Protein AF-A0A7S2I0Q7-F1 (afdb_monomer_lite)

Secondary structure (DSSP, 8-state):
-HHHHHHHGGG-S--EEEEE-B-TT-TTBHHHHHTT-SPBPTTSPPPPTT-PPTT-EEEEPP-SS---EEEE-B-S-SBTTSGGGSPPTTS---TTSEEEEE----

Foldseek 3Di:
DQVVCQVCVVVDPAAEAEWAEAAQLFQLAQVNVQVVVFAADPPWDDADPVGDDQQDWTWGPDDPVGHIDIHGRHHDALYHPDPRGDDDPSHPDDPPHHYHYPRHDD

InterPro domains:
  IPR036380 Isochorismatase-like superfamily [G3DSA:3.40.50.850] (1-106)
  IPR036380 Isochorismatase-like superfamily [SSF52499] (2-104)
  IPR052347 Isochorismatase Family Nicotinamidases [PTHR11080] (2-106)

Radius of gyration: 17.18 Å; chains: 1; bounding box: 37×31×45 Å

Sequence (106 aa):
IVPIINGIRDAFDVVVVSYDWHPATHCSFVESANEGLVAFADDSPPKPEGGFAPFTVCKLAADNERPAHDQSLYPRHAVQDTPGAAADKDLDIRESDLRVNKGTKP

Structure (mmCIF, N/CA/C/O backbone):
data_AF-A0A7S2I0Q7-F1
#
_entry.id   AF-A0A7S2I0Q7-F1
#
loop_
_atom_site.group_PDB
_atom_site.id
_atom_site.type_symbol
_atom_site.label_atom_id
_atom_site.label_alt_id
_atom_site.label_comp_id
_atom_site.label_asym_id
_atom_site.label_entity_id
_atom_site.label_seq_id
_atom_site.pdbx_PDB_ins_code
_atom_site.Cartn_x
_atom_site.Cartn_y
_atom_site.Cartn_z
_atom_site.occupancy
_atom_site.B_iso_or_equiv
_atom_site.auth_seq_id
_atom_site.auth_comp_id
_atom_site.auth_asym_id
_atom_site.auth_atom_id
_atom_site.pdbx_PDB_model_num
ATOM 1 N N . ILE A 1 1 ? -12.131 11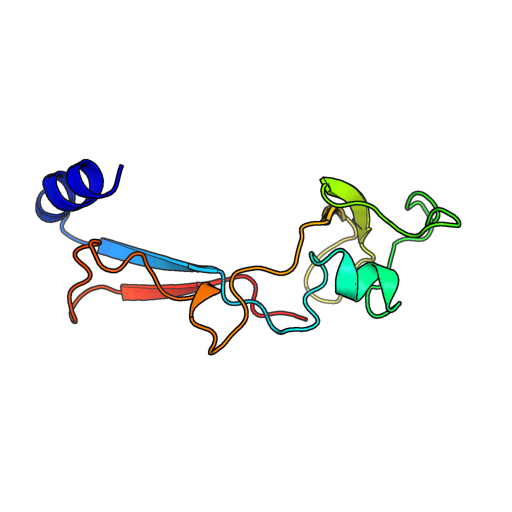.659 6.116 1.00 96.44 1 ILE A N 1
ATOM 2 C CA . ILE A 1 1 ? -13.102 10.637 6.590 1.00 96.44 1 ILE A CA 1
ATOM 3 C C . ILE A 1 1 ? -12.835 10.135 8.012 1.00 96.44 1 ILE A C 1
ATOM 5 O O . ILE A 1 1 ? -13.747 9.574 8.599 1.00 96.44 1 ILE A O 1
ATOM 9 N N . VAL A 1 2 ? -11.640 10.356 8.580 1.00 98.31 2 VAL A N 1
ATOM 10 C CA . VAL A 1 2 ? -11.231 9.845 9.904 1.00 98.31 2 VAL A CA 1
ATOM 11 C C . VAL A 1 2 ? -12.274 10.052 11.021 1.00 98.31 2 VAL A C 1
ATOM 13 O O . VAL A 1 2 ? -12.622 9.059 11.655 1.00 98.31 2 VAL A O 1
ATOM 16 N N . PRO A 1 3 ? -12.890 11.242 11.215 1.00 98.44 3 PRO A N 1
ATOM 17 C CA . PRO A 1 3 ? -13.899 11.410 12.269 1.00 98.44 3 PRO A CA 1
ATOM 18 C C . PRO A 1 3 ? -15.128 10.506 12.108 1.00 98.44 3 PRO A C 1
ATOM 20 O O . PRO A 1 3 ? -15.715 10.080 13.096 1.00 98.44 3 PRO A O 1
ATOM 23 N N . ILE A 1 4 ? -15.507 10.189 10.866 1.00 98.50 4 ILE A N 1
ATOM 24 C CA . ILE A 1 4 ? -16.637 9.299 10.577 1.00 98.50 4 ILE A CA 1
ATOM 25 C C . ILE A 1 4 ? -16.267 7.861 10.944 1.00 98.50 4 ILE A C 1
ATOM 27 O O . ILE A 1 4 ? -17.055 7.201 11.610 1.00 98.50 4 ILE A O 1
ATOM 31 N N . ILE A 1 5 ? -15.067 7.400 10.566 1.00 98.31 5 ILE A N 1
ATOM 32 C CA . ILE A 1 5 ? -14.563 6.061 10.921 1.00 98.31 5 ILE A CA 1
ATOM 33 C C . ILE A 1 5 ? -14.539 5.897 12.445 1.00 98.31 5 ILE A C 1
ATOM 35 O O . ILE A 1 5 ? -15.101 4.936 12.968 1.00 98.31 5 ILE A O 1
ATOM 39 N N . ASN A 1 6 ? -13.970 6.875 13.156 1.00 98.38 6 ASN A N 1
ATOM 40 C CA . ASN A 1 6 ? -13.926 6.870 14.617 1.00 98.38 6 ASN A CA 1
ATOM 41 C C . ASN A 1 6 ? -15.334 6.878 15.233 1.00 98.38 6 ASN A C 1
ATOM 43 O O . ASN A 1 6 ? -15.553 6.238 16.252 1.00 98.38 6 ASN A O 1
ATOM 47 N N . GLY A 1 7 ? -16.299 7.568 14.618 1.00 98.25 7 GLY A N 1
ATOM 48 C CA . GLY A 1 7 ? -17.676 7.642 15.113 1.00 98.25 7 GLY A CA 1
ATOM 49 C C . GLY A 1 7 ? -18.477 6.346 14.961 1.00 98.25 7 GLY A C 1
ATOM 50 O O . GLY A 1 7 ? -19.403 6.121 15.734 1.00 98.25 7 GLY A O 1
ATOM 51 N N . ILE A 1 8 ? -18.139 5.494 13.986 1.00 97.81 8 ILE A N 1
ATOM 52 C CA . ILE A 1 8 ? -18.870 4.240 13.737 1.00 97.81 8 ILE A CA 1
ATOM 53 C C . ILE A 1 8 ? -18.221 3.010 14.373 1.00 97.81 8 ILE A C 1
ATOM 55 O O . ILE A 1 8 ? -18.879 1.980 14.464 1.00 97.81 8 ILE A O 1
ATOM 59 N N . ARG A 1 9 ? -16.955 3.085 14.808 1.00 96.25 9 ARG A N 1
ATOM 60 C CA . ARG A 1 9 ? -16.191 1.912 15.275 1.00 96.25 9 ARG A CA 1
ATOM 61 C C . ARG A 1 9 ? -16.881 1.142 16.405 1.00 96.25 9 ARG A C 1
ATOM 63 O O . ARG A 1 9 ? -16.873 -0.081 16.390 1.00 96.25 9 ARG A O 1
ATOM 70 N N . ASP A 1 10 ? -17.511 1.850 17.346 1.00 96.44 10 ASP A N 1
ATOM 71 C CA . ASP A 1 10 ? -18.114 1.251 18.546 1.00 96.44 10 ASP A CA 1
ATOM 72 C C . ASP A 1 10 ? -19.480 0.602 18.261 1.00 96.44 10 ASP A C 1
ATOM 74 O O . ASP A 1 10 ? -20.082 0.003 19.147 1.00 96.44 10 ASP A O 1
ATOM 78 N N . ALA A 1 11 ? -19.960 0.681 17.014 1.00 98.00 11 ALA A N 1
ATOM 79 C CA . ALA A 1 11 ? -21.113 -0.082 16.545 1.00 98.00 11 ALA A CA 1
ATOM 80 C C . ALA A 1 11 ? -20.760 -1.529 16.146 1.00 98.00 11 ALA A C 1
ATOM 82 O O . ALA A 1 11 ? -21.659 -2.285 15.780 1.00 98.00 11 ALA A O 1
ATOM 83 N N . PHE A 1 12 ? -19.478 -1.913 16.178 1.00 97.44 12 PHE A N 1
ATOM 84 C CA . PHE A 1 12 ? -18.997 -3.224 15.744 1.00 97.44 12 PHE A CA 1
ATOM 85 C C . PHE A 1 12 ? -18.316 -3.980 16.886 1.00 97.44 12 PHE A C 1
ATOM 87 O O . PHE A 1 12 ? -17.505 -3.418 17.619 1.00 97.44 12 PHE A O 1
ATOM 94 N N . ASP A 1 13 ? -18.584 -5.285 16.978 1.00 97.12 13 ASP A N 1
ATOM 95 C CA . ASP A 1 13 ? -17.947 -6.173 17.963 1.00 97.12 13 ASP A CA 1
ATOM 96 C C . ASP A 1 13 ? -16.453 -6.400 17.678 1.00 97.12 13 ASP A C 1
ATOM 98 O O . ASP A 1 13 ? -15.668 -6.675 18.585 1.00 97.12 13 ASP A O 1
ATOM 102 N N . VAL A 1 14 ? -16.058 -6.316 16.404 1.00 97.62 14 VAL A N 1
ATOM 103 C CA . VAL A 1 14 ? -14.690 -6.568 15.943 1.00 97.62 14 VAL A CA 1
ATOM 104 C C . VAL A 1 14 ? -14.244 -5.442 15.024 1.00 97.62 14 VAL A C 1
ATOM 106 O O . VAL A 1 14 ? -14.881 -5.162 14.008 1.00 97.62 14 VAL A O 1
ATOM 109 N N . VAL A 1 15 ? -13.100 -4.847 15.356 1.00 97.88 15 VAL A N 1
ATOM 110 C CA . VAL A 1 15 ? -12.424 -3.833 14.545 1.00 97.88 15 VAL A CA 1
ATOM 111 C C . VAL A 1 15 ? -11.063 -4.379 14.119 1.00 97.88 15 VAL A C 1
ATOM 113 O O . VAL A 1 15 ? -10.275 -4.844 14.945 1.00 97.88 15 VAL A O 1
ATOM 116 N N . VAL A 1 16 ? -10.794 -4.334 12.813 1.00 98.06 16 VAL A N 1
ATOM 117 C CA . VAL A 1 16 ? -9.520 -4.755 12.217 1.00 98.06 16 VAL A CA 1
ATOM 118 C C . VAL A 1 16 ? -8.927 -3.584 11.445 1.00 98.06 16 VAL A C 1
ATOM 120 O O . VAL A 1 16 ? -9.596 -2.996 10.596 1.00 98.06 16 VAL A O 1
ATOM 123 N N . VAL A 1 17 ? -7.664 -3.267 11.714 1.00 98.12 17 VAL A N 1
ATOM 124 C CA . VAL A 1 17 ? -6.917 -2.199 11.048 1.00 98.12 17 VAL A CA 1
ATOM 125 C C . VAL A 1 17 ? -5.907 -2.825 10.094 1.00 98.12 17 VAL A C 1
ATOM 127 O O . VAL A 1 17 ? -4.994 -3.541 10.510 1.00 98.12 17 VAL A O 1
ATOM 130 N N . SER A 1 18 ? -6.077 -2.571 8.798 1.00 97.94 18 SER A N 1
ATOM 131 C CA . SER A 1 18 ? -5.126 -3.019 7.780 1.00 97.94 18 SER A CA 1
ATOM 132 C C . SER A 1 18 ? -4.108 -1.932 7.453 1.00 97.94 18 SER A C 1
ATOM 134 O O . SER A 1 18 ? -4.496 -0.782 7.252 1.00 97.94 18 SER A O 1
ATOM 136 N N . TYR A 1 19 ? -2.851 -2.322 7.278 1.00 98.38 19 TYR A N 1
ATOM 137 C CA . TYR A 1 19 ? -1.763 -1.454 6.836 1.00 98.38 19 TYR A CA 1
ATOM 138 C C . TYR A 1 19 ? -1.198 -1.997 5.525 1.00 98.38 19 TYR A C 1
ATOM 140 O O . TYR A 1 19 ? -0.850 -3.178 5.455 1.00 98.38 19 TYR A O 1
ATOM 148 N N . ASP A 1 20 ? -1.082 -1.156 4.493 1.00 98.25 20 ASP A N 1
ATOM 149 C CA . ASP A 1 20 ? -0.064 -1.441 3.476 1.00 98.25 20 ASP A CA 1
ATOM 150 C C . ASP A 1 20 ? 1.308 -1.353 4.144 1.00 98.25 20 ASP A C 1
ATOM 152 O O . ASP A 1 20 ? 1.561 -0.458 4.950 1.00 98.25 20 ASP A O 1
ATOM 156 N N . TRP A 1 21 ? 2.154 -2.340 3.873 1.00 98.38 21 TRP A N 1
ATOM 157 C CA . TRP A 1 21 ? 3.413 -2.530 4.585 1.00 98.38 21 TRP A CA 1
ATOM 158 C C . TRP A 1 21 ? 4.474 -3.081 3.633 1.00 98.38 21 TRP A C 1
ATOM 160 O O . TRP A 1 21 ? 4.890 -4.240 3.715 1.00 98.38 21 TRP A O 1
ATOM 170 N N . HIS A 1 22 ? 4.879 -2.248 2.681 1.00 98.50 22 HIS A N 1
ATOM 171 C CA . HIS A 1 22 ? 5.658 -2.657 1.519 1.00 98.50 22 HIS A CA 1
ATOM 172 C C . HIS A 1 22 ? 7.169 -2.632 1.771 1.00 98.50 22 HIS A C 1
ATOM 174 O O . HIS A 1 22 ? 7.688 -1.616 2.245 1.00 98.50 22 HIS A O 1
ATOM 180 N N . PRO A 1 23 ? 7.931 -3.689 1.434 1.00 98.06 23 PRO A N 1
ATOM 181 C CA . PRO A 1 23 ? 9.383 -3.584 1.382 1.00 98.06 23 PRO A CA 1
ATOM 182 C C . PRO A 1 23 ? 9.787 -2.468 0.414 1.00 98.06 23 PRO A C 1
ATOM 184 O O . PRO A 1 23 ? 9.074 -2.157 -0.538 1.00 98.06 23 PRO A O 1
ATOM 187 N N . ALA A 1 24 ? 10.967 -1.882 0.609 1.00 97.44 24 ALA A N 1
ATOM 188 C CA . ALA A 1 24 ? 11.453 -0.830 -0.278 1.00 97.44 24 ALA A CA 1
ATOM 189 C C . ALA A 1 24 ? 11.542 -1.291 -1.751 1.00 97.44 24 ALA A C 1
ATOM 191 O O . ALA A 1 24 ? 11.478 -0.480 -2.663 1.00 97.44 24 ALA A O 1
ATOM 192 N N . THR A 1 25 ? 11.664 -2.579 -2.031 1.00 97.25 25 THR A N 1
ATOM 193 C CA . THR A 1 25 ? 11.782 -3.075 -3.407 1.00 97.25 25 THR A CA 1
ATOM 194 C C . THR A 1 25 ? 10.474 -3.633 -3.973 1.00 97.25 25 THR A C 1
ATOM 196 O O . THR A 1 25 ? 10.542 -4.385 -4.935 1.00 97.25 25 THR A O 1
ATOM 199 N N . HIS A 1 26 ? 9.320 -3.306 -3.374 1.00 97.88 26 HIS A N 1
ATOM 200 C CA . HIS A 1 26 ? 8.025 -3.904 -3.718 1.00 97.88 26 HIS A CA 1
ATOM 201 C C . HIS A 1 26 ? 7.682 -3.789 -5.214 1.00 97.88 26 HIS A C 1
ATOM 203 O O . HIS A 1 26 ? 7.800 -2.721 -5.817 1.00 97.88 26 HIS A O 1
ATOM 209 N N . CYS A 1 27 ? 7.168 -4.873 -5.793 1.00 96.50 27 CYS A N 1
ATOM 210 C CA . CYS A 1 27 ? 6.897 -5.018 -7.222 1.00 96.50 27 CYS A CA 1
ATOM 211 C C . CYS A 1 27 ? 5.884 -4.018 -7.795 1.00 96.50 27 CYS A C 1
ATOM 213 O O . CYS A 1 27 ? 5.886 -3.743 -8.994 1.00 96.50 27 CYS A O 1
ATOM 215 N N . SER A 1 28 ? 5.040 -3.429 -6.944 1.00 97.38 28 SER A N 1
ATOM 216 C CA . SER A 1 28 ? 4.112 -2.375 -7.356 1.00 97.38 28 SER A CA 1
ATOM 217 C C . SER A 1 28 ? 4.768 -1.000 -7.482 1.00 97.38 28 SER A C 1
ATOM 219 O O . SER A 1 28 ? 4.070 -0.054 -7.836 1.00 97.38 28 SER A O 1
ATOM 221 N N . PHE A 1 29 ? 6.046 -0.830 -7.138 1.00 98.38 29 PHE A N 1
ATOM 222 C CA . PHE A 1 29 ? 6.712 0.468 -7.199 1.00 98.38 29 PHE A CA 1
ATOM 223 C C . PHE A 1 29 ? 7.298 0.739 -8.579 1.00 98.38 29 PHE A C 1
ATOM 225 O O . PHE A 1 29 ? 8.026 -0.075 -9.149 1.00 98.38 29 PHE A O 1
ATOM 232 N N . VAL A 1 30 ? 7.023 1.935 -9.097 1.00 98.19 30 VAL A N 1
ATOM 233 C CA . VAL A 1 30 ? 7.585 2.405 -10.365 1.00 98.19 30 VAL A CA 1
ATOM 234 C C . VAL A 1 30 ? 9.108 2.527 -10.281 1.00 98.19 30 VAL A C 1
ATOM 236 O O . VAL A 1 30 ? 9.806 2.256 -11.253 1.00 98.19 30 VAL A O 1
ATOM 239 N N . GLU A 1 31 ? 9.637 2.869 -9.107 1.00 98.12 31 GLU A N 1
ATOM 240 C CA . GLU A 1 31 ? 11.066 2.92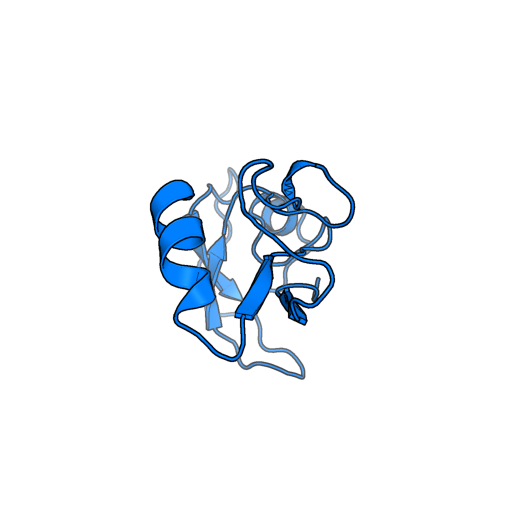2 -8.822 1.00 98.12 31 GLU A CA 1
ATOM 241 C C . GLU A 1 31 ? 11.695 1.531 -8.952 1.00 98.12 31 GLU A C 1
ATOM 243 O O . GLU A 1 31 ? 12.634 1.360 -9.724 1.00 98.12 31 GLU A O 1
ATOM 248 N N . SER A 1 32 ? 11.119 0.515 -8.301 1.00 97.94 32 SER A N 1
ATOM 249 C CA . SER A 1 32 ? 11.614 -0.867 -8.365 1.00 97.94 32 SER A CA 1
ATOM 250 C C . SER A 1 32 ? 11.532 -1.449 -9.778 1.00 97.94 32 SER A C 1
ATOM 252 O O . SER A 1 32 ? 12.472 -2.094 -10.246 1.00 97.94 32 SER A O 1
ATOM 254 N N . ALA A 1 33 ? 10.451 -1.159 -10.508 1.00 97.19 33 ALA A N 1
ATOM 255 C CA . ALA A 1 33 ? 10.325 -1.506 -11.921 1.00 97.19 33 ALA A CA 1
ATOM 256 C C . ALA A 1 33 ? 11.411 -0.833 -12.781 1.00 97.19 33 ALA A C 1
ATOM 258 O O . ALA A 1 33 ? 12.026 -1.463 -13.647 1.00 97.19 33 ALA A O 1
ATOM 259 N N . ASN A 1 34 ? 11.684 0.450 -12.539 1.00 97.50 34 ASN A N 1
ATOM 260 C CA . ASN A 1 34 ? 12.686 1.198 -13.289 1.00 97.50 34 ASN A CA 1
ATOM 261 C C . ASN A 1 34 ? 14.128 0.802 -12.942 1.00 97.50 34 ASN A C 1
ATOM 263 O O . ASN A 1 34 ? 14.981 0.870 -13.827 1.00 97.50 34 ASN A O 1
ATOM 267 N N . GLU A 1 35 ? 14.371 0.314 -11.729 1.00 97.19 35 GLU A N 1
ATOM 268 C CA . GLU A 1 35 ? 15.636 -0.280 -11.274 1.00 97.19 35 GLU A CA 1
ATOM 269 C C . GLU A 1 35 ? 15.855 -1.711 -11.802 1.00 97.19 35 GLU A C 1
ATOM 271 O O . GLU A 1 35 ? 16.948 -2.254 -11.670 1.00 97.19 35 GLU A O 1
ATOM 276 N N . GLY A 1 36 ? 14.844 -2.317 -12.441 1.00 95.31 36 GLY A N 1
ATOM 277 C CA . GLY A 1 36 ? 14.935 -3.671 -12.997 1.00 95.31 36 GLY A CA 1
ATOM 278 C C . GLY A 1 36 ? 14.788 -4.779 -11.952 1.00 95.31 36 GLY A C 1
ATOM 279 O O . GLY A 1 36 ? 15.239 -5.897 -12.180 1.00 95.31 36 GLY A O 1
ATOM 280 N N . LEU A 1 37 ? 14.162 -4.478 -10.811 1.00 96.25 37 LEU A N 1
ATOM 281 C CA . LEU A 1 37 ? 13.950 -5.427 -9.712 1.00 96.25 37 LEU A CA 1
ATOM 282 C C . LEU A 1 37 ? 12.665 -6.253 -9.868 1.00 96.25 37 LEU A C 1
ATOM 284 O O . LEU A 1 37 ? 12.410 -7.152 -9.072 1.00 96.25 37 LEU A O 1
ATOM 288 N N . VAL A 1 38 ? 11.851 -5.942 -10.878 1.00 96.06 38 VAL A N 1
ATOM 289 C CA . VAL A 1 38 ? 10.526 -6.530 -11.087 1.00 96.06 38 VAL A CA 1
ATOM 290 C C . VAL A 1 38 ? 10.540 -7.436 -12.312 1.00 96.06 38 VAL A C 1
ATOM 292 O O . VAL A 1 38 ? 10.993 -7.036 -13.385 1.00 96.06 38 VAL A O 1
ATOM 295 N N . ALA A 1 39 ? 10.018 -8.652 -12.151 1.00 95.69 39 ALA A N 1
ATOM 296 C CA . ALA A 1 39 ? 9.829 -9.592 -13.246 1.00 95.69 39 ALA A CA 1
ATOM 297 C C . ALA A 1 39 ? 8.496 -9.322 -13.962 1.00 95.69 39 ALA A C 1
ATOM 299 O O . ALA A 1 39 ? 7.427 -9.364 -13.348 1.00 95.69 39 ALA A O 1
ATOM 300 N N . PHE A 1 40 ? 8.560 -9.082 -15.269 1.00 97.00 40 PHE A N 1
ATOM 301 C CA . PHE A 1 40 ? 7.391 -8.893 -16.129 1.00 97.00 40 PHE A CA 1
ATOM 302 C C . PHE A 1 40 ? 7.122 -10.150 -16.953 1.00 97.00 40 PHE A C 1
ATOM 304 O O . PHE A 1 40 ? 8.049 -10.892 -17.275 1.00 97.00 40 PHE A O 1
ATOM 311 N N . ALA A 1 41 ? 5.855 -10.394 -17.280 1.00 97.56 41 ALA A N 1
ATOM 312 C CA . ALA A 1 41 ? 5.482 -11.456 -18.205 1.00 97.56 41 ALA A CA 1
ATOM 313 C C . ALA A 1 41 ? 5.969 -11.136 -19.629 1.00 97.56 41 ALA A C 1
ATOM 315 O O . ALA A 1 41 ? 6.095 -9.965 -19.992 1.00 97.56 41 ALA A O 1
ATOM 316 N N . ASP A 1 42 ? 6.180 -12.168 -20.451 1.00 95.88 42 ASP A N 1
ATOM 317 C CA . ASP A 1 42 ? 6.639 -12.019 -21.842 1.00 95.88 42 ASP A CA 1
ATOM 318 C C . ASP A 1 42 ? 5.684 -11.168 -22.700 1.00 95.88 42 ASP A C 1
ATOM 320 O O . ASP A 1 42 ? 6.112 -10.509 -23.646 1.00 95.88 42 ASP A O 1
ATOM 324 N N . ASP A 1 43 ? 4.388 -11.169 -22.368 1.00 96.12 43 ASP A N 1
ATOM 325 C CA . ASP A 1 43 ? 3.338 -10.384 -23.025 1.00 96.12 43 ASP A CA 1
ATOM 326 C C . ASP A 1 43 ? 3.054 -9.034 -22.337 1.00 96.12 43 ASP A C 1
ATOM 328 O O . ASP A 1 43 ? 2.096 -8.346 -22.696 1.00 96.12 43 ASP A O 1
ATOM 332 N N . SER A 1 44 ? 3.869 -8.624 -21.358 1.00 96.69 44 SER A N 1
ATOM 333 C CA . SER A 1 44 ? 3.782 -7.284 -20.773 1.00 96.69 44 SER A CA 1
ATOM 334 C C . SER A 1 44 ? 4.188 -6.216 -21.796 1.00 96.69 44 SER A C 1
ATOM 336 O O . SER A 1 44 ? 5.130 -6.425 -22.565 1.00 96.69 44 SER A O 1
ATOM 338 N N . PRO A 1 45 ? 3.563 -5.021 -21.777 1.00 92.19 45 PRO A N 1
ATOM 339 C CA . PRO A 1 45 ? 4.069 -3.881 -22.528 1.00 92.19 45 PRO A CA 1
ATOM 340 C C . PRO A 1 45 ? 5.554 -3.633 -22.219 1.00 92.19 45 PRO A C 1
ATOM 342 O O . PRO A 1 45 ? 5.951 -3.707 -21.048 1.00 92.19 45 PRO A O 1
ATOM 345 N N . PRO A 1 46 ? 6.382 -3.333 -23.237 1.00 91.38 46 PRO A N 1
ATOM 346 C CA . PRO A 1 46 ? 7.800 -3.096 -23.026 1.00 91.38 46 PRO A CA 1
ATOM 347 C C . PRO A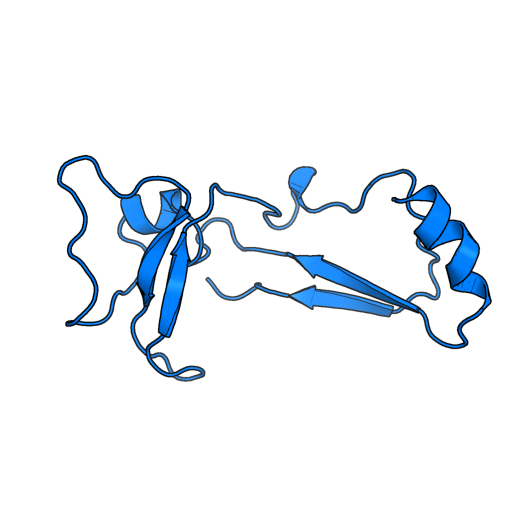 1 46 ? 8.013 -1.840 -22.181 1.00 91.38 46 PRO A C 1
ATOM 349 O O . PRO A 1 46 ? 7.256 -0.869 -22.271 1.00 91.38 46 PRO A O 1
ATOM 352 N N . LYS A 1 47 ? 9.088 -1.840 -21.389 1.00 92.81 47 LYS A N 1
ATOM 353 C CA . LYS A 1 47 ? 9.514 -0.654 -20.644 1.00 92.81 47 LYS A CA 1
ATOM 354 C C . LYS A 1 47 ? 9.802 0.494 -21.626 1.00 92.81 47 LYS A C 1
ATOM 356 O O . LYS A 1 47 ? 10.614 0.300 -22.534 1.00 92.81 47 LYS A O 1
ATOM 361 N N . PRO A 1 48 ? 9.183 1.678 -21.460 1.00 94.12 48 PRO A N 1
ATOM 362 C CA . PRO A 1 48 ? 9.499 2.836 -22.289 1.00 94.12 48 PRO A CA 1
ATOM 363 C C . PRO A 1 48 ? 10.973 3.239 -22.148 1.00 94.12 48 PRO A C 1
ATOM 365 O O . PRO A 1 48 ? 11.569 3.035 -21.092 1.00 94.12 48 PRO A O 1
ATOM 368 N N . GLU A 1 49 ? 11.550 3.870 -23.173 1.00 93.31 49 GLU A N 1
ATOM 369 C CA . GLU A 1 49 ? 12.949 4.341 -23.155 1.00 93.31 49 GLU A CA 1
ATOM 370 C C . GLU A 1 49 ? 13.242 5.260 -21.953 1.00 93.31 49 GLU A C 1
ATOM 372 O O . GLU A 1 49 ? 14.278 5.134 -21.306 1.00 93.31 49 GLU A O 1
ATOM 377 N N . GLY A 1 50 ? 12.284 6.122 -21.590 1.00 94.44 50 GLY A N 1
ATOM 378 C CA . GLY A 1 50 ? 12.353 6.992 -20.408 1.00 94.44 50 GLY A CA 1
ATOM 379 C C . GLY A 1 50 ? 11.997 6.318 -19.076 1.00 94.44 50 GLY A C 1
ATOM 380 O O . GLY A 1 50 ? 11.932 6.996 -18.054 1.00 94.44 50 GLY A O 1
ATOM 381 N N . GLY A 1 51 ? 11.748 5.007 -19.071 1.00 96.44 51 GLY A N 1
ATOM 382 C CA . GLY A 1 51 ? 11.207 4.270 -17.933 1.00 96.44 51 GLY A CA 1
ATOM 383 C C . GLY A 1 51 ? 9.684 4.355 -17.812 1.00 96.44 51 GLY A C 1
ATOM 384 O O . GLY A 1 51 ? 9.000 5.079 -18.534 1.00 96.44 51 GLY A O 1
ATOM 385 N N . PHE A 1 52 ? 9.139 3.571 -16.889 1.00 97.75 52 PHE A N 1
ATOM 386 C CA . PHE A 1 52 ? 7.731 3.618 -16.524 1.00 97.75 52 PHE A CA 1
ATOM 387 C C . PHE A 1 52 ? 7.409 4.911 -15.767 1.00 97.75 52 PHE A C 1
ATOM 389 O O . PHE A 1 52 ? 8.205 5.374 -14.946 1.00 97.75 52 PHE A O 1
ATOM 396 N N . ALA A 1 53 ? 6.214 5.453 -16.003 1.00 97.50 53 ALA A N 1
ATOM 397 C CA . ALA A 1 53 ? 5.645 6.541 -15.212 1.00 97.50 53 ALA A CA 1
ATOM 398 C C . ALA A 1 53 ? 4.738 5.985 -14.094 1.00 97.50 53 ALA A C 1
ATOM 400 O O . ALA A 1 53 ? 4.204 4.877 -14.238 1.00 97.50 53 ALA A O 1
ATOM 401 N N . PRO A 1 54 ? 4.507 6.736 -12.999 1.00 97.94 54 PRO A N 1
ATOM 402 C CA . PRO A 1 54 ? 3.464 6.403 -12.035 1.00 97.94 54 PRO A CA 1
ATOM 403 C C . PRO A 1 54 ? 2.128 6.105 -12.721 1.00 97.94 54 PRO A C 1
ATOM 405 O O . PRO A 1 54 ? 1.748 6.777 -13.678 1.00 97.94 54 PRO A O 1
ATOM 408 N N . PHE A 1 55 ? 1.418 5.107 -12.206 1.00 97.31 55 PHE A N 1
ATOM 409 C CA . PHE A 1 55 ? 0.129 4.605 -12.690 1.00 97.31 55 PHE A CA 1
ATOM 410 C C . PHE A 1 55 ? 0.169 3.894 -14.050 1.00 97.31 55 PHE A C 1
ATOM 412 O O . PHE A 1 55 ? -0.883 3.579 -14.604 1.00 97.31 55 PHE A O 1
ATOM 419 N N . THR A 1 56 ? 1.361 3.582 -14.576 1.00 97.56 56 THR A N 1
ATOM 420 C CA . THR A 1 56 ? 1.486 2.693 -15.740 1.00 97.56 56 THR A CA 1
ATOM 421 C C . THR A 1 56 ? 0.989 1.297 -15.380 1.00 97.56 56 THR A C 1
ATOM 423 O O . THR A 1 56 ? 1.393 0.746 -14.357 1.00 97.56 56 THR A O 1
ATOM 426 N N . VAL A 1 57 ? 0.149 0.714 -16.233 1.00 97.00 57 VAL A N 1
ATOM 427 C CA . VAL A 1 57 ? -0.257 -0.689 -16.115 1.00 97.00 57 VAL A CA 1
ATOM 428 C C . VAL A 1 57 ? 0.742 -1.558 -16.875 1.00 97.00 57 VAL A C 1
ATOM 430 O O . VAL A 1 57 ? 1.033 -1.314 -18.046 1.00 97.00 57 VAL A O 1
ATOM 433 N N . CYS A 1 58 ? 1.268 -2.564 -16.193 1.00 96.69 58 CYS A N 1
ATOM 434 C CA . CYS A 1 58 ? 2.172 -3.582 -16.718 1.00 96.69 58 CYS A CA 1
ATOM 435 C C . CYS A 1 58 ? 1.621 -4.967 -16.374 1.00 96.69 58 CYS A C 1
ATOM 437 O O . CYS A 1 58 ? 0.702 -5.070 -15.563 1.00 96.69 58 CYS A O 1
ATOM 439 N N . LYS A 1 59 ? 2.186 -6.030 -16.949 1.00 98.00 59 LYS A N 1
ATOM 440 C CA . LYS A 1 59 ? 1.850 -7.393 -16.540 1.00 98.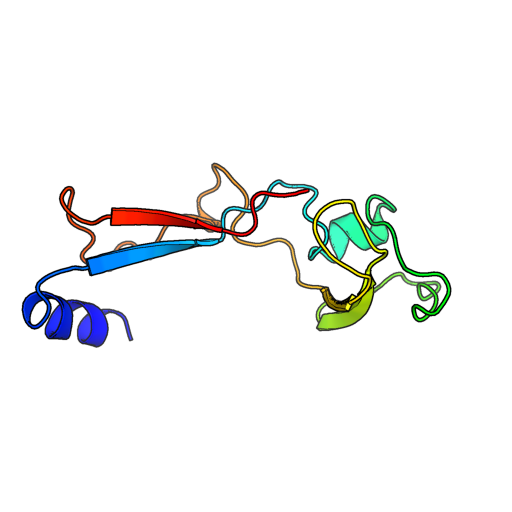00 59 LYS A CA 1
ATOM 441 C C . LYS A 1 59 ? 3.025 -8.020 -15.802 1.00 98.00 59 LYS A C 1
ATOM 443 O O . LYS A 1 59 ? 4.081 -8.252 -16.389 1.00 98.00 59 LYS A O 1
ATOM 448 N N . LEU A 1 60 ? 2.845 -8.290 -14.513 1.00 96.81 60 LEU A N 1
ATOM 449 C CA . LEU A 1 60 ? 3.849 -8.990 -13.717 1.00 96.81 60 LEU A CA 1
ATOM 450 C C . LEU A 1 60 ? 3.916 -10.459 -14.128 1.00 96.81 60 LEU A C 1
ATOM 452 O O . LEU A 1 60 ? 2.902 -11.061 -14.491 1.00 96.81 60 LEU A O 1
ATOM 456 N N . ALA A 1 61 ? 5.115 -11.034 -14.058 1.00 97.31 61 ALA A N 1
ATOM 457 C CA . ALA A 1 61 ? 5.310 -12.459 -14.275 1.00 97.31 61 ALA A CA 1
ATOM 458 C C . ALA A 1 61 ? 4.583 -13.285 -13.200 1.00 97.31 61 ALA A C 1
ATOM 460 O O . ALA A 1 61 ? 4.311 -12.811 -12.096 1.00 97.31 61 ALA A O 1
ATOM 461 N N . ALA A 1 62 ? 4.284 -14.542 -13.526 1.00 96.50 62 ALA A N 1
ATOM 462 C CA . ALA A 1 62 ? 3.818 -15.496 -12.530 1.00 96.50 62 ALA A CA 1
ATOM 463 C C . ALA A 1 62 ? 4.932 -15.812 -11.520 1.00 96.50 62 ALA A C 1
ATOM 465 O O . ALA A 1 62 ? 6.114 -15.841 -11.865 1.00 96.50 62 ALA A O 1
ATOM 466 N N . ASP A 1 63 ? 4.535 -16.127 -10.294 1.00 92.50 63 ASP A N 1
ATOM 467 C CA . ASP A 1 63 ? 5.402 -16.682 -9.263 1.00 92.50 63 ASP A CA 1
ATOM 468 C C . ASP A 1 63 ? 4.744 -17.916 -8.615 1.00 92.50 63 ASP A C 1
ATOM 470 O O . ASP A 1 63 ? 3.707 -18.403 -9.069 1.00 92.50 63 ASP A O 1
ATOM 474 N N . ASN A 1 64 ? 5.353 -18.458 -7.558 1.00 92.06 64 ASN A N 1
ATOM 475 C CA . ASN A 1 64 ? 4.849 -19.663 -6.884 1.00 92.06 64 ASN A CA 1
ATOM 476 C C . ASN A 1 64 ? 3.489 -19.476 -6.183 1.00 92.06 64 ASN A C 1
ATOM 478 O O . ASN A 1 64 ? 2.866 -20.461 -5.794 1.00 92.06 64 ASN A O 1
ATOM 482 N N . GLU A 1 65 ? 3.044 -18.240 -5.976 1.00 90.31 65 GLU A N 1
ATOM 483 C CA . GLU A 1 65 ? 1.817 -17.898 -5.255 1.00 90.31 65 GLU A CA 1
ATOM 484 C C . GLU A 1 65 ? 0.737 -17.319 -6.170 1.00 90.31 65 GLU A C 1
ATOM 486 O O . GLU A 1 65 ? -0.449 -17.409 -5.840 1.00 90.31 65 GLU A O 1
ATOM 491 N N . ARG A 1 66 ? 1.116 -16.686 -7.287 1.00 90.44 66 ARG A N 1
ATOM 492 C CA . ARG A 1 66 ? 0.181 -15.972 -8.161 1.00 90.44 66 ARG A CA 1
ATOM 493 C C . ARG A 1 66 ? 0.495 -16.178 -9.642 1.00 90.44 66 ARG A C 1
ATOM 495 O O . ARG A 1 66 ? 1.658 -16.120 -10.038 1.00 90.44 66 ARG A O 1
ATOM 502 N N . PRO A 1 67 ? -0.534 -16.347 -10.491 1.00 96.44 67 PRO A N 1
ATOM 503 C CA . PRO A 1 67 ? -0.346 -16.288 -11.933 1.00 96.44 67 PRO A CA 1
ATOM 504 C C . PRO A 1 67 ? 0.067 -14.876 -12.373 1.00 96.44 67 PRO A C 1
ATOM 506 O O . PRO A 1 67 ? -0.094 -13.898 -11.634 1.00 96.44 67 PRO A O 1
ATOM 509 N N . ALA A 1 68 ? 0.560 -14.771 -13.608 1.00 97.31 68 ALA A N 1
ATOM 510 C CA . ALA A 1 68 ? 0.816 -13.485 -14.243 1.00 97.31 68 ALA A CA 1
ATOM 511 C C . ALA A 1 68 ? -0.469 -12.644 -14.251 1.00 97.31 68 ALA A C 1
ATOM 513 O O . ALA A 1 68 ? -1.555 -13.159 -14.533 1.00 97.31 68 ALA A O 1
ATOM 514 N N . HIS A 1 69 ? -0.352 -11.366 -13.913 1.00 96.50 69 HIS A N 1
ATOM 515 C CA . HIS A 1 69 ? -1.500 -10.484 -13.725 1.00 96.50 69 HIS A CA 1
ATOM 516 C C . HIS A 1 69 ? -1.139 -9.035 -14.023 1.00 96.50 69 HIS A C 1
ATOM 518 O O . HIS A 1 69 ? 0.023 -8.633 -13.935 1.00 96.50 69 HIS A O 1
ATOM 524 N N . ASP A 1 70 ? -2.158 -8.253 -14.365 1.00 97.44 70 ASP A N 1
ATOM 525 C CA . ASP A 1 70 ? -1.998 -6.826 -14.596 1.00 97.44 70 ASP A CA 1
ATOM 526 C C . ASP A 1 70 ? -1.793 -6.099 -13.261 1.00 97.44 70 ASP A C 1
ATOM 528 O O . ASP A 1 70 ? -2.491 -6.348 -12.275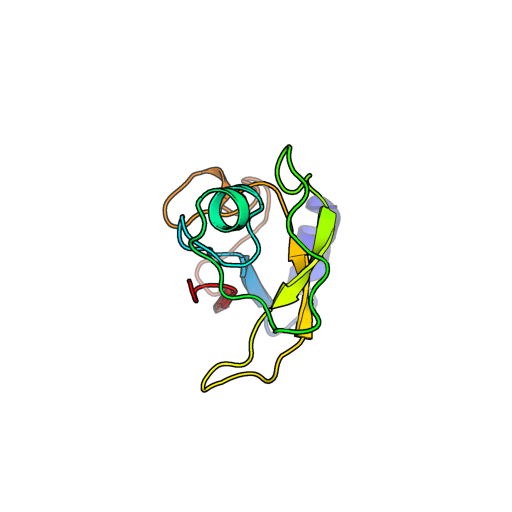 1.00 97.44 70 ASP A O 1
ATOM 532 N N . GLN A 1 71 ? -0.835 -5.180 -13.242 1.00 96.88 71 GLN A N 1
ATOM 533 C CA . GLN A 1 71 ? -0.441 -4.393 -12.086 1.00 96.88 71 GLN A CA 1
ATOM 534 C C . GLN A 1 71 ? -0.270 -2.933 -12.496 1.00 96.88 71 GLN A C 1
ATOM 536 O O . GLN A 1 71 ? 0.495 -2.608 -13.405 1.00 96.88 71 GLN A O 1
ATOM 541 N N . SER A 1 72 ? -0.925 -2.039 -11.760 1.00 97.62 72 SER A N 1
ATOM 542 C CA . SER A 1 72 ? -0.610 -0.610 -11.798 1.00 97.62 72 SER A CA 1
ATOM 543 C C . SER A 1 72 ? 0.648 -0.339 -10.983 1.00 97.62 72 SER A C 1
ATOM 545 O O . SER A 1 72 ? 0.717 -0.703 -9.811 1.00 97.62 72 SER A O 1
ATOM 547 N N . LEU A 1 73 ? 1.634 0.325 -11.567 1.00 98.06 73 LEU A N 1
ATOM 548 C CA . LEU A 1 73 ? 2.794 0.805 -10.827 1.00 98.06 73 LEU A CA 1
ATOM 549 C C . LEU A 1 73 ? 2.432 2.085 -10.069 1.00 98.06 73 LEU A C 1
ATOM 551 O O . LEU A 1 73 ? 1.734 2.949 -10.590 1.00 98.06 73 LEU A O 1
ATOM 555 N N . TYR A 1 74 ? 2.926 2.243 -8.852 1.00 98.44 74 TYR A N 1
ATOM 556 C CA . TYR A 1 74 ? 2.696 3.398 -7.990 1.00 98.44 74 TYR A CA 1
ATOM 557 C C . TYR A 1 74 ? 4.036 4.019 -7.596 1.00 98.44 74 TYR A C 1
ATOM 559 O O . TYR A 1 74 ? 5.043 3.313 -7.577 1.00 98.44 74 TYR A O 1
ATOM 567 N N . PRO A 1 75 ? 4.080 5.311 -7.233 1.00 98.44 75 PRO A N 1
ATOM 568 C CA . PRO A 1 75 ? 5.209 5.833 -6.476 1.00 98.44 75 PRO A CA 1
ATOM 569 C C . PRO A 1 75 ? 5.380 5.029 -5.190 1.00 98.44 75 PRO A C 1
ATOM 571 O O . PRO A 1 75 ? 4.396 4.542 -4.622 1.00 98.44 75 PRO A O 1
ATOM 574 N N . ARG A 1 76 ? 6.609 4.926 -4.704 1.00 98.00 76 ARG A N 1
ATOM 575 C CA . ARG A 1 76 ? 6.912 4.315 -3.413 1.00 98.00 76 ARG A CA 1
ATOM 576 C C . ARG A 1 76 ? 6.039 4.905 -2.301 1.00 98.00 76 ARG A C 1
ATOM 578 O O . ARG A 1 76 ? 6.014 6.114 -2.079 1.00 98.00 76 ARG A O 1
ATOM 585 N N . HIS A 1 77 ? 5.337 4.037 -1.586 1.00 98.31 77 HIS A N 1
ATOM 586 C CA . HIS A 1 77 ? 4.4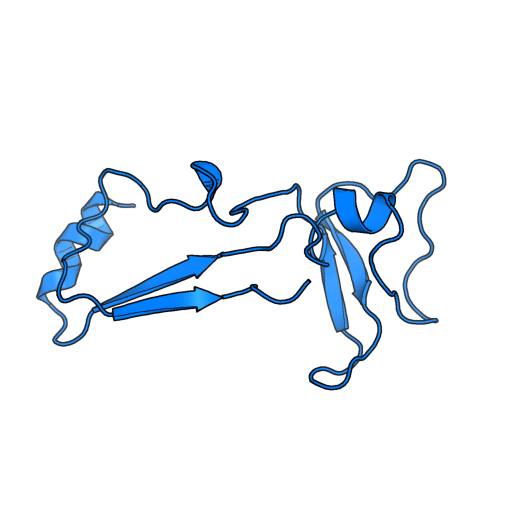04 4.412 -0.527 1.00 98.31 77 HIS A CA 1
ATOM 587 C C . HIS A 1 77 ? 4.370 3.332 0.547 1.00 98.31 77 HIS A C 1
ATOM 589 O O . HIS A 1 77 ? 4.771 2.201 0.288 1.00 98.31 77 HIS A O 1
ATOM 595 N N . ALA A 1 78 ? 3.904 3.693 1.746 1.00 98.25 78 ALA A N 1
ATOM 596 C CA . ALA A 1 78 ? 3.707 2.763 2.857 1.00 98.25 78 ALA A CA 1
ATOM 597 C C . ALA A 1 78 ? 4.884 1.783 3.063 1.00 98.25 78 ALA A C 1
ATOM 599 O O . ALA A 1 78 ? 4.697 0.584 3.269 1.00 98.25 78 ALA A O 1
ATOM 600 N N . VAL A 1 79 ? 6.115 2.306 2.970 1.00 98.44 79 VAL A N 1
ATOM 601 C CA . VAL A 1 79 ? 7.333 1.501 3.101 1.00 98.44 79 VAL A CA 1
ATOM 602 C C . VAL A 1 79 ? 7.515 1.079 4.552 1.00 98.44 79 VAL A C 1
ATOM 604 O O . VAL A 1 79 ? 7.380 1.912 5.452 1.00 98.44 79 VAL A O 1
ATOM 607 N N . GLN A 1 80 ? 7.855 -0.191 4.765 1.00 98.25 80 GLN A N 1
ATOM 608 C CA . GLN A 1 80 ? 8.078 -0.769 6.091 1.00 98.25 80 GLN A CA 1
ATOM 609 C C . GLN A 1 80 ? 8.997 0.106 6.943 1.00 98.25 80 GLN A C 1
ATOM 611 O O . GLN A 1 80 ? 10.008 0.621 6.464 1.00 98.25 80 GLN A O 1
ATOM 616 N N . ASP A 1 81 ? 8.606 0.282 8.203 1.00 96.31 81 ASP A N 1
ATOM 617 C CA . ASP A 1 81 ? 9.347 1.029 9.221 1.00 96.31 81 ASP A CA 1
ATOM 618 C C . ASP A 1 81 ? 9.573 2.516 8.887 1.00 96.31 81 ASP A C 1
ATOM 620 O O . ASP A 1 81 ? 10.437 3.175 9.468 1.00 96.31 81 ASP A O 1
ATOM 624 N N . THR A 1 82 ? 8.765 3.085 7.981 1.00 97.75 82 THR A N 1
ATOM 625 C CA . THR A 1 82 ? 8.781 4.521 7.668 1.00 97.75 82 THR A CA 1
ATOM 626 C C . THR A 1 82 ? 7.543 5.246 8.203 1.00 97.75 82 THR A C 1
ATOM 628 O O . THR A 1 82 ? 6.469 4.649 8.309 1.00 97.75 82 THR A O 1
ATOM 631 N N . PRO A 1 83 ? 7.627 6.569 8.457 1.00 97.19 83 PRO A N 1
ATOM 632 C CA . PRO A 1 83 ? 6.452 7.366 8.815 1.00 97.19 83 PRO A CA 1
ATOM 633 C C . PRO A 1 83 ? 5.316 7.287 7.787 1.00 97.19 83 PRO A C 1
ATOM 635 O O . PRO A 1 83 ? 4.152 7.387 8.157 1.00 97.19 83 PRO A O 1
ATOM 638 N N . GLY A 1 84 ? 5.635 7.074 6.505 1.00 96.19 84 GLY A N 1
ATOM 639 C CA . GLY A 1 84 ? 4.641 6.970 5.433 1.00 96.19 84 GLY A CA 1
ATOM 640 C C . GLY A 1 84 ? 3.783 5.702 5.480 1.00 96.19 84 GLY A C 1
ATOM 641 O O . GLY A 1 84 ? 2.823 5.608 4.722 1.00 96.19 84 GLY A O 1
ATOM 642 N N . ALA A 1 85 ? 4.126 4.737 6.335 1.00 97.62 85 ALA A N 1
ATOM 643 C CA . ALA A 1 85 ? 3.358 3.514 6.553 1.00 97.62 85 ALA A CA 1
ATOM 644 C C . ALA A 1 85 ? 2.553 3.527 7.864 1.00 97.62 85 ALA A C 1
ATOM 646 O O . ALA A 1 85 ? 1.793 2.599 8.139 1.00 97.62 85 ALA A O 1
ATOM 647 N N . ALA A 1 86 ? 2.704 4.574 8.682 1.00 96.69 86 ALA A N 1
ATOM 648 C CA . ALA A 1 86 ? 1.892 4.753 9.874 1.00 96.69 86 ALA A CA 1
ATOM 649 C C . ALA A 1 86 ? 0.439 5.092 9.501 1.00 96.69 86 ALA A C 1
ATOM 651 O O . ALA A 1 86 ? 0.170 5.732 8.483 1.00 96.69 86 ALA A O 1
ATOM 652 N N . ALA A 1 87 ? -0.504 4.695 10.356 1.00 96.88 87 ALA A N 1
ATOM 653 C CA . ALA A 1 87 ? -1.868 5.198 10.258 1.00 96.88 87 ALA A CA 1
ATOM 654 C C . ALA A 1 87 ? -1.905 6.709 10.529 1.00 96.88 87 ALA A C 1
ATOM 656 O O . ALA A 1 87 ? -1.036 7.253 11.215 1.00 96.88 87 ALA A O 1
ATOM 657 N N . ASP A 1 88 ? -2.944 7.372 10.020 1.00 97.19 88 ASP A N 1
ATOM 658 C CA . ASP A 1 88 ? -3.223 8.762 10.370 1.00 97.19 88 ASP A CA 1
ATOM 659 C C . ASP A 1 88 ? -3.291 8.911 11.900 1.00 97.19 88 ASP A C 1
ATOM 661 O O . ASP A 1 88 ? -3.950 8.121 12.579 1.00 97.19 88 ASP A O 1
ATOM 665 N N . LYS A 1 89 ? -2.595 9.918 12.438 1.00 97.00 89 LYS A N 1
ATOM 666 C CA . LYS A 1 89 ? -2.458 10.147 13.885 1.00 97.00 89 LYS A CA 1
ATOM 667 C C . LYS A 1 89 ? -3.795 10.362 14.604 1.00 97.00 89 LYS A C 1
ATOM 669 O O . LYS A 1 89 ? -3.846 10.208 15.819 1.00 97.00 89 LYS A O 1
ATOM 674 N N . ASP A 1 90 ? -4.838 10.762 13.874 1.00 98.06 90 ASP A N 1
ATOM 675 C CA . ASP A 1 90 ? -6.159 11.054 14.433 1.00 98.06 90 ASP A CA 1
ATOM 676 C C . ASP A 1 90 ? -7.112 9.847 14.345 1.00 98.06 90 ASP A C 1
ATOM 678 O O . ASP A 1 90 ? -8.260 9.930 14.789 1.00 98.06 90 ASP A O 1
ATOM 682 N N . LEU A 1 91 ? -6.671 8.722 13.769 1.00 98.06 91 LEU A N 1
ATOM 683 C CA . LEU A 1 91 ? -7.446 7.485 13.734 1.00 98.06 91 LEU A CA 1
ATOM 684 C C . LEU A 1 91 ? -7.446 6.823 15.123 1.00 98.06 91 LEU A C 1
ATOM 686 O O . LEU A 1 91 ? -6.385 6.556 15.684 1.00 98.06 91 LEU A O 1
ATOM 690 N N . ASP A 1 92 ? -8.633 6.537 15.669 1.00 97.94 92 ASP A N 1
ATOM 691 C CA . ASP A 1 92 ? -8.787 5.863 16.968 1.00 97.94 92 ASP A CA 1
ATOM 692 C C . ASP A 1 92 ? -8.485 4.365 16.831 1.00 97.94 92 ASP A C 1
ATOM 694 O O . ASP A 1 92 ? -9.381 3.541 16.603 1.00 97.94 92 ASP A O 1
ATOM 698 N N . ILE A 1 93 ? -7.198 4.036 16.940 1.00 97.38 93 ILE A N 1
ATOM 699 C CA . ILE A 1 93 ? -6.685 2.668 16.964 1.00 97.38 93 ILE A CA 1
ATOM 700 C C . ILE A 1 93 ? -6.399 2.286 18.413 1.00 97.38 93 ILE A C 1
ATOM 702 O O . ILE A 1 93 ? -5.479 2.811 19.043 1.00 97.38 93 ILE A O 1
ATOM 706 N N . ARG A 1 94 ? -7.152 1.316 18.923 1.00 97.06 94 ARG A N 1
ATOM 707 C CA . ARG A 1 94 ? -7.026 0.812 20.292 1.00 97.06 94 ARG A CA 1
ATOM 708 C C . ARG A 1 94 ? -6.048 -0.357 20.338 1.00 97.06 94 ARG A C 1
ATOM 710 O O . ARG A 1 94 ? -5.819 -1.049 19.348 1.00 97.06 94 ARG A O 1
ATOM 717 N N . GLU A 1 95 ? -5.461 -0.611 21.505 1.00 96.12 95 GLU A N 1
ATOM 718 C CA . GLU A 1 95 ? -4.554 -1.755 21.699 1.00 96.12 95 GLU A CA 1
ATOM 719 C C . GLU A 1 95 ? -5.243 -3.107 21.467 1.00 96.12 95 GLU A C 1
ATOM 721 O O . GLU A 1 95 ? -4.591 -4.056 21.039 1.00 96.12 95 GLU A O 1
ATOM 726 N N . SER A 1 96 ? -6.557 -3.170 21.702 1.00 95.12 96 SER A N 1
ATOM 727 C CA . SER A 1 96 ? -7.404 -4.341 21.468 1.00 95.12 96 SER A CA 1
ATOM 728 C C . SER A 1 96 ? -7.667 -4.645 19.993 1.00 95.12 96 SER A C 1
ATOM 730 O O . SER A 1 96 ? -8.164 -5.726 19.685 1.00 95.12 96 SER A O 1
ATOM 732 N N . ASP A 1 97 ? -7.402 -3.698 19.090 1.00 97.44 97 ASP A N 1
ATOM 733 C CA . ASP A 1 97 ? -7.749 -3.850 17.681 1.00 97.44 97 ASP A CA 1
ATOM 734 C C . ASP A 1 97 ? -6.783 -4.826 16.993 1.00 97.44 97 ASP A C 1
ATOM 736 O O . ASP A 1 97 ? -5.561 -4.785 17.183 1.00 97.44 97 ASP A O 1
ATOM 740 N N . LEU A 1 98 ? -7.328 -5.700 16.145 1.00 97.62 98 LEU A N 1
ATOM 741 C CA . LEU A 1 98 ? -6.515 -6.612 15.346 1.00 97.62 98 LEU A CA 1
ATOM 742 C C . LEU A 1 98 ? -5.811 -5.828 14.238 1.00 97.62 98 LEU A C 1
ATOM 744 O O . LEU A 1 98 ? -6.426 -5.002 13.565 1.00 97.62 98 LEU A O 1
ATOM 748 N N . ARG A 1 99 ? -4.526 -6.114 14.013 1.00 97.50 99 ARG A N 1
ATOM 749 C CA . ARG A 1 99 ? -3.717 -5.446 12.985 1.00 97.50 99 ARG A CA 1
ATOM 750 C C . ARG A 1 99 ? -3.260 -6.440 11.932 1.00 97.50 99 ARG A C 1
ATOM 752 O O . ARG A 1 99 ? -2.773 -7.517 12.269 1.00 97.50 99 ARG A O 1
ATOM 759 N N . VAL A 1 100 ? -3.404 -6.067 10.663 1.00 98.06 100 VAL A N 1
ATOM 760 C CA . VAL A 1 100 ? -2.997 -6.901 9.527 1.00 98.06 100 VAL A CA 1
ATOM 761 C C . VAL A 1 100 ? -2.142 -6.085 8.568 1.00 98.06 100 VAL A C 1
ATOM 763 O O . VAL A 1 100 ? -2.597 -5.085 8.017 1.00 98.06 100 VAL A O 1
ATOM 766 N N . ASN A 1 101 ? -0.923 -6.554 8.323 1.00 98.00 101 ASN A N 1
ATOM 767 C CA . ASN A 1 101 ? -0.040 -5.988 7.310 1.00 98.00 101 ASN A CA 1
ATOM 768 C C . ASN A 1 101 ? -0.264 -6.715 5.981 1.00 98.00 101 ASN A C 1
ATOM 770 O O . ASN A 1 101 ? -0.274 -7.946 5.940 1.00 98.00 101 ASN A O 1
ATOM 774 N N . LYS A 1 102 ? -0.430 -5.962 4.893 1.00 97.31 102 LYS A N 1
ATOM 775 C CA . LYS A 1 102 ? -0.589 -6.485 3.529 1.00 97.31 102 LYS A CA 1
ATOM 776 C C . LYS A 1 102 ? 0.475 -5.904 2.596 1.00 97.31 102 LYS A C 1
ATOM 778 O O . LYS A 1 102 ? 1.059 -4.863 2.879 1.00 97.31 102 LYS A O 1
ATOM 783 N N . GLY A 1 103 ? 0.747 -6.607 1.494 1.00 95.50 103 GLY A N 1
ATOM 784 C CA . GLY A 1 103 ? 1.734 -6.166 0.500 1.00 95.50 103 GLY A CA 1
ATOM 785 C C . GLY A 1 103 ? 3.190 -6.292 0.960 1.00 95.50 103 GLY A C 1
ATOM 786 O O . GLY A 1 103 ? 4.031 -5.496 0.572 1.00 95.50 103 GLY A O 1
ATOM 787 N N . THR A 1 104 ? 3.506 -7.271 1.807 1.00 95.19 104 THR A N 1
ATOM 788 C CA . THR A 1 104 ? 4.853 -7.447 2.375 1.00 95.19 104 THR A CA 1
ATOM 789 C C . THR A 1 104 ? 5.831 -8.179 1.454 1.00 95.19 104 THR A C 1
ATOM 791 O O . THR A 1 104 ? 7.019 -8.253 1.766 1.00 95.19 104 THR A O 1
ATOM 794 N N . LYS A 1 105 ? 5.347 -8.739 0.341 1.00 87.56 105 LYS A N 1
ATOM 795 C CA . LYS A 1 105 ? 6.155 -9.496 -0.617 1.00 87.56 105 LYS A CA 1
ATOM 796 C C . LYS A 1 105 ? 6.946 -8.539 -1.518 1.00 87.56 105 LYS A C 1
ATOM 798 O O . LYS A 1 105 ? 6.323 -7.630 -2.045 1.00 87.56 105 LYS A O 1
ATOM 803 N N . PRO A 1 106 ? 8.263 -8.719 -1.700 1.00 81.50 106 PRO A N 1
ATOM 804 C CA . PRO A 1 106 ? 9.057 -7.908 -2.621 1.00 81.50 106 PRO A CA 1
ATOM 805 C C . PRO A 1 106 ? 8.528 -7.928 -4.054 1.00 81.50 106 PRO A C 1
ATOM 807 O O . PRO A 1 106 ? 8.007 -8.975 -4.495 1.00 81.50 106 PRO A O 1
#

Organism: NCBI:txid156173

pLDDT: mean 96.65, std 2.44, range [81.5, 98.5]